Protein AF-A0AB38EQB5-F1 (afdb_monomer_lite)

Radius of gyration: 17.99 Å; chains: 1; bounding box: 44×26×45 Å

Foldseek 3Di:
DDPVVVVVVVVVCVQPVNPLVVLVVLLCDDADPDDDPSNVNSNVLVVDDPVVSVVVSVVVVVVSLVVVLVVVLVVVVVVVVVPDPDDDDRPVVSVVVSVVVVVVVVVD

Organism: NCBI:txid237306

Structure (mmCIF, N/CA/C/O backbone):
data_AF-A0AB38EQB5-F1
#
_entry.id   AF-A0AB38EQB5-F1
#
loop_
_atom_site.group_PDB
_atom_site.id
_atom_site.type_symbol
_atom_site.label_atom_id
_atom_site.label_alt_id
_atom_site.label_comp_id
_atom_site.label_asym_id
_atom_site.label_entity_id
_atom_site.label_seq_id
_atom_site.pdbx_PDB_ins_code
_atom_site.Cartn_x
_atom_site.Cartn_y
_atom_site.Cartn_z
_atom_site.occupancy
_atom_site.B_iso_or_equiv
_atom_site.auth_seq_id
_atom_site.auth_comp_id
_atom_site.auth_asym_id
_atom_site.auth_atom_id
_atom_site.pdbx_PDB_model_num
ATOM 1 N N . MET A 1 1 ? 2.615 -3.359 -27.401 1.00 62.12 1 MET A N 1
ATOM 2 C CA . MET A 1 1 ? 3.416 -2.982 -26.220 1.00 62.12 1 MET A CA 1
ATOM 3 C C . MET A 1 1 ? 4.783 -3.618 -26.352 1.00 62.12 1 MET A C 1
ATOM 5 O O . MET A 1 1 ? 4.877 -4.698 -26.934 1.00 62.12 1 MET A O 1
ATOM 9 N N . SER A 1 2 ? 5.835 -2.925 -25.925 1.00 85.25 2 SER A N 1
ATOM 10 C CA . SER A 1 2 ? 7.200 -3.466 -25.983 1.00 85.25 2 SER A CA 1
ATOM 11 C C . SER A 1 2 ? 7.423 -4.518 -24.887 1.00 85.25 2 SER A C 1
ATOM 13 O O . SER A 1 2 ? 6.656 -4.596 -23.929 1.00 85.25 2 SER A O 1
ATOM 15 N N . LEU A 1 3 ? 8.477 -5.333 -25.013 1.00 81.44 3 LEU A N 1
ATOM 16 C CA . LEU A 1 3 ? 8.852 -6.304 -23.975 1.00 81.44 3 LEU A CA 1
ATOM 17 C C . LEU A 1 3 ? 9.090 -5.615 -22.622 1.00 81.44 3 LEU A C 1
ATOM 19 O O . LEU A 1 3 ? 8.615 -6.094 -21.596 1.00 81.44 3 LEU A O 1
ATOM 23 N N . ASP A 1 4 ? 9.769 -4.467 -22.643 1.00 77.25 4 ASP A N 1
ATOM 24 C CA . ASP A 1 4 ? 10.053 -3.666 -21.452 1.00 77.25 4 ASP A CA 1
ATOM 25 C C . ASP A 1 4 ? 8.774 -3.155 -20.783 1.00 77.25 4 ASP A C 1
ATOM 27 O O . ASP A 1 4 ? 8.669 -3.155 -19.560 1.00 77.25 4 ASP A O 1
ATOM 31 N N . GLU A 1 5 ? 7.799 -2.728 -21.584 1.00 79.25 5 GLU A N 1
ATOM 32 C CA . GLU A 1 5 ? 6.511 -2.230 -21.105 1.00 79.25 5 GLU A CA 1
ATOM 33 C C . GLU A 1 5 ? 5.688 -3.357 -20.468 1.00 79.25 5 GLU A C 1
ATOM 35 O O . GLU A 1 5 ? 5.174 -3.197 -19.365 1.00 79.25 5 GLU A O 1
ATOM 40 N N . ASN A 1 6 ? 5.649 -4.534 -21.101 1.00 83.00 6 ASN A N 1
ATOM 41 C CA . ASN A 1 6 ? 4.984 -5.713 -20.544 1.00 83.00 6 ASN A CA 1
ATOM 42 C C . ASN A 1 6 ? 5.634 -6.174 -19.233 1.00 83.00 6 ASN A C 1
ATOM 44 O O . ASN A 1 6 ? 4.934 -6.534 -18.293 1.00 83.00 6 ASN A O 1
ATOM 48 N N . PHE A 1 7 ? 6.968 -6.154 -19.161 1.00 83.88 7 PHE A N 1
ATOM 49 C CA . PHE A 1 7 ? 7.701 -6.513 -17.949 1.00 83.88 7 PHE A CA 1
ATOM 50 C C . PHE A 1 7 ? 7.398 -5.550 -16.797 1.00 83.88 7 PHE A C 1
ATOM 52 O O . PHE A 1 7 ? 7.129 -5.986 -15.679 1.00 83.88 7 PHE A O 1
ATOM 59 N N . VAL A 1 8 ? 7.408 -4.242 -17.071 1.00 81.94 8 VAL A N 1
ATOM 60 C CA . VAL A 1 8 ? 7.065 -3.219 -16.077 1.00 81.94 8 VAL A CA 1
ATOM 61 C C . VAL A 1 8 ? 5.623 -3.375 -15.592 1.00 81.94 8 VAL A C 1
ATOM 63 O O . VAL A 1 8 ? 5.398 -3.333 -14.384 1.00 81.94 8 VAL A O 1
ATOM 66 N N . ASN A 1 9 ? 4.673 -3.604 -16.500 1.00 84.75 9 ASN A N 1
ATOM 67 C CA . ASN A 1 9 ? 3.267 -3.787 -16.139 1.00 84.75 9 ASN A CA 1
ATOM 68 C C . ASN A 1 9 ? 3.045 -5.057 -15.313 1.00 84.75 9 ASN A C 1
ATOM 70 O O . ASN A 1 9 ? 2.359 -4.999 -14.305 1.00 84.75 9 ASN A O 1
ATOM 74 N N . ALA A 1 10 ? 3.703 -6.168 -15.649 1.00 88.56 10 ALA A N 1
ATOM 75 C CA . ALA A 1 10 ? 3.596 -7.395 -14.859 1.00 88.56 10 ALA A CA 1
ATOM 76 C C . ALA A 1 10 ? 4.071 -7.201 -13.406 1.00 88.56 10 ALA A C 1
ATOM 78 O O . ALA A 1 10 ? 3.455 -7.707 -12.473 1.00 88.56 10 ALA A O 1
ATOM 79 N N . ILE A 1 11 ? 5.152 -6.439 -13.195 1.00 87.25 11 ILE A N 1
ATOM 80 C CA . ILE A 1 11 ? 5.618 -6.099 -11.841 1.00 87.25 11 ILE A CA 1
ATOM 81 C C . ILE A 1 11 ? 4.634 -5.163 -11.138 1.00 87.25 11 ILE A C 1
ATOM 83 O O . ILE A 1 11 ? 4.416 -5.293 -9.934 1.00 87.25 11 ILE A O 1
ATOM 87 N N . TYR A 1 12 ? 4.074 -4.198 -11.867 1.00 88.62 12 TYR A N 1
ATOM 88 C CA . TYR A 1 12 ? 3.066 -3.295 -11.331 1.00 88.62 12 TYR A CA 1
ATOM 89 C C . TYR A 1 12 ? 1.838 -4.062 -10.829 1.00 88.62 12 TYR A C 1
ATOM 91 O O . TYR A 1 12 ? 1.470 -3.896 -9.666 1.00 88.62 12 TYR A O 1
ATOM 99 N N . ASP A 1 13 ? 1.277 -4.934 -11.664 1.00 92.06 13 ASP A N 1
ATOM 100 C CA . ASP A 1 13 ? 0.084 -5.722 -11.354 1.00 92.06 13 ASP A CA 1
ATOM 101 C C . ASP A 1 13 ? 0.324 -6.609 -10.121 1.00 92.06 13 ASP A C 1
ATOM 103 O O . ASP A 1 13 ? -0.413 -6.532 -9.137 1.00 92.06 13 ASP A O 1
ATOM 107 N N . GLU A 1 14 ? 1.434 -7.353 -10.100 1.00 92.62 14 GLU A N 1
ATOM 108 C CA . GLU A 1 14 ? 1.819 -8.194 -8.959 1.00 92.62 14 GLU A CA 1
ATOM 109 C C . GLU A 1 14 ? 1.952 -7.376 -7.661 1.00 92.62 14 GLU A C 1
ATOM 111 O O . GLU A 1 14 ? 1.499 -7.788 -6.591 1.00 92.62 14 GLU A O 1
ATOM 116 N N . LEU A 1 15 ? 2.592 -6.203 -7.707 1.00 92.00 15 LEU A N 1
ATOM 117 C CA . LEU A 1 15 ? 2.827 -5.404 -6.504 1.00 92.00 15 LEU A CA 1
ATOM 118 C C . LEU A 1 15 ? 1.561 -4.700 -6.009 1.00 92.00 15 LEU A C 1
ATOM 120 O O . LEU A 1 15 ? 1.283 -4.725 -4.807 1.00 92.00 15 LEU A O 1
ATOM 124 N N . PHE A 1 16 ? 0.825 -4.039 -6.897 1.00 92.25 16 PHE A N 1
ATOM 125 C CA . PHE A 1 16 ? -0.214 -3.084 -6.513 1.00 92.25 16 PHE A CA 1
ATOM 126 C C . PHE A 1 16 ? -1.632 -3.617 -6.689 1.00 92.25 16 PHE A C 1
ATOM 128 O O . PHE A 1 16 ? -2.480 -3.307 -5.850 1.00 92.25 16 PHE A O 1
ATOM 135 N N . GLU A 1 17 ? -1.882 -4.435 -7.707 1.00 92.12 17 GLU A N 1
ATOM 136 C CA . GLU A 1 17 ? -3.209 -5.007 -7.948 1.00 92.12 17 GLU A CA 1
ATOM 137 C C . GLU A 1 17 ? -3.409 -6.318 -7.183 1.00 92.12 17 GLU A C 1
ATOM 139 O O . GLU A 1 17 ? -4.498 -6.575 -6.670 1.00 92.12 17 GLU A O 1
ATOM 144 N N . GLU A 1 18 ? -2.350 -7.107 -7.001 1.00 94.25 18 GLU A N 1
ATOM 145 C CA . GLU A 1 18 ? -2.425 -8.365 -6.257 1.00 94.25 18 GLU A CA 1
ATOM 146 C C . GLU A 1 18 ? -1.955 -8.203 -4.805 1.00 94.25 18 GLU A C 1
ATOM 148 O O . GLU A 1 18 ? -2.750 -8.269 -3.859 1.00 94.25 18 GLU A O 1
ATOM 153 N N . ASN A 1 19 ? -0.657 -7.963 -4.592 1.00 94.88 19 ASN A N 1
ATOM 154 C CA . ASN A 1 19 ? -0.073 -8.018 -3.253 1.00 94.88 19 ASN A CA 1
ATOM 155 C C . ASN A 1 19 ? -0.599 -6.932 -2.318 1.00 94.88 19 ASN A C 1
ATOM 157 O O . ASN A 1 19 ? -0.991 -7.239 -1.189 1.00 94.88 19 ASN A O 1
ATOM 161 N N . PHE A 1 20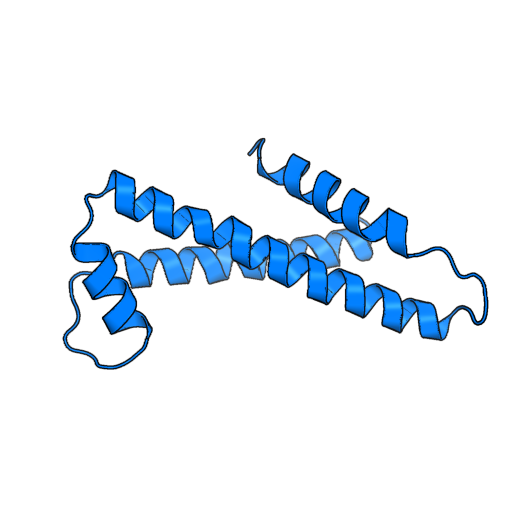 ? -0.624 -5.674 -2.762 1.00 96.12 20 PHE A N 1
ATOM 162 C CA . PHE A 1 20 ? -1.112 -4.577 -1.931 1.00 96.12 20 PHE A CA 1
ATOM 163 C C . PHE A 1 20 ? -2.575 -4.780 -1.525 1.00 96.12 20 PHE A C 1
ATOM 165 O O . PHE A 1 20 ? -2.904 -4.604 -0.351 1.00 96.12 20 PHE A O 1
ATOM 172 N N . ASN A 1 21 ? -3.439 -5.186 -2.458 1.00 95.75 21 ASN A N 1
ATOM 173 C CA . ASN A 1 21 ? -4.851 -5.431 -2.167 1.00 95.75 21 ASN A CA 1
ATOM 174 C C . ASN A 1 21 ? -5.019 -6.568 -1.151 1.00 95.75 21 ASN A C 1
ATOM 176 O O . ASN A 1 21 ? -5.712 -6.387 -0.149 1.00 95.75 21 ASN A O 1
ATOM 180 N N . ARG A 1 22 ? -4.273 -7.669 -1.304 1.00 95.62 22 ARG A N 1
ATOM 181 C CA . ARG A 1 22 ? -4.239 -8.748 -0.307 1.00 95.62 22 ARG A CA 1
ATOM 182 C C . ARG A 1 22 ? -3.788 -8.255 1.072 1.00 95.62 22 ARG A C 1
ATOM 184 O O . ARG A 1 22 ? -4.402 -8.590 2.083 1.00 95.62 22 ARG A O 1
ATOM 191 N N . TYR A 1 23 ? -2.724 -7.454 1.148 1.00 94.69 23 TYR A N 1
ATOM 192 C CA . TYR A 1 23 ? -2.253 -6.908 2.427 1.00 94.69 23 TYR A CA 1
ATOM 193 C C . TYR A 1 23 ? -3.276 -5.961 3.048 1.00 94.69 23 TYR A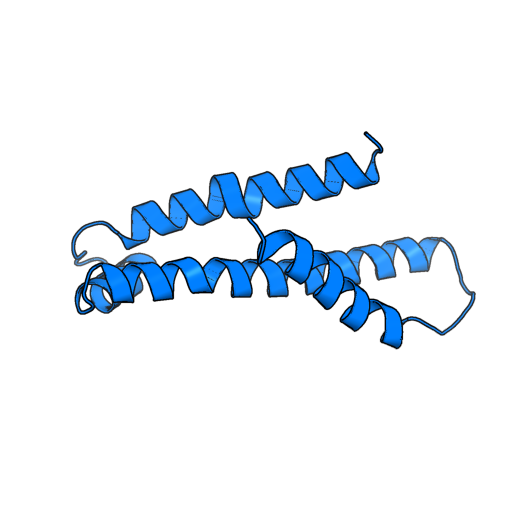 C 1
ATOM 195 O O . TYR A 1 23 ? -3.536 -6.043 4.247 1.00 94.69 23 TYR A O 1
ATOM 203 N N . LYS A 1 24 ? -3.894 -5.099 2.240 1.00 95.81 24 LYS A N 1
ATOM 204 C CA . LYS A 1 24 ? -4.959 -4.196 2.671 1.00 95.81 24 LYS A CA 1
ATOM 205 C C . LYS A 1 24 ? -6.129 -4.972 3.268 1.00 95.81 24 LYS A C 1
ATOM 207 O O . LYS A 1 24 ? -6.615 -4.583 4.327 1.00 95.81 24 LYS A O 1
ATOM 212 N N . GLU A 1 25 ? -6.567 -6.058 2.640 1.00 95.88 25 GLU A N 1
ATOM 213 C CA . GLU A 1 25 ? -7.635 -6.911 3.173 1.00 95.88 25 GLU A CA 1
ATOM 214 C C . GLU A 1 25 ? -7.245 -7.524 4.521 1.00 95.88 25 GLU A C 1
ATOM 216 O O . GLU A 1 25 ? -7.972 -7.371 5.501 1.00 95.88 25 GLU A O 1
ATOM 221 N N . ILE A 1 26 ? -6.060 -8.138 4.610 1.00 94.88 26 ILE A N 1
ATOM 222 C CA . ILE A 1 26 ? -5.558 -8.767 5.843 1.00 94.88 26 ILE A CA 1
ATOM 223 C C . ILE A 1 26 ? -5.428 -7.750 6.986 1.00 94.88 26 ILE A C 1
ATOM 225 O O . ILE A 1 26 ? -5.710 -8.081 8.138 1.00 94.88 26 ILE A O 1
ATOM 229 N N . LEU A 1 27 ? -4.988 -6.526 6.697 1.00 95.62 27 LEU A N 1
ATOM 230 C CA . LEU A 1 27 ? -4.769 -5.482 7.701 1.00 95.62 27 LEU A CA 1
ATOM 231 C C . LEU A 1 27 ? -6.057 -4.780 8.149 1.00 95.62 27 LEU A C 1
ATOM 233 O O . LEU A 1 27 ? -6.071 -4.205 9.233 1.00 95.62 27 LEU A O 1
ATOM 237 N N . ASN A 1 28 ? -7.129 -4.840 7.352 1.00 95.62 28 ASN A N 1
ATOM 238 C CA . ASN A 1 28 ? -8.446 -4.305 7.720 1.00 95.62 28 ASN A CA 1
ATOM 239 C C . ASN A 1 28 ? -9.349 -5.324 8.430 1.00 95.62 28 ASN A C 1
ATOM 241 O O . ASN A 1 28 ? -10.455 -4.978 8.844 1.00 95.62 28 ASN A O 1
ATOM 245 N N . GLN A 1 29 ? -8.903 -6.571 8.579 1.00 94.75 29 GLN A N 1
ATOM 246 C CA . GLN A 1 29 ? -9.634 -7.563 9.359 1.00 94.75 29 GLN A CA 1
ATOM 247 C C . GLN A 1 29 ? -9.746 -7.151 10.845 1.00 94.75 29 GLN A C 1
ATOM 249 O O . GLN A 1 29 ? -8.977 -6.314 11.326 1.00 94.75 29 GLN A O 1
ATOM 254 N N . PRO A 1 30 ? -10.689 -7.742 11.599 1.00 92.81 30 PRO A N 1
ATOM 255 C CA . PRO A 1 30 ? -10.807 -7.520 13.038 1.00 92.81 30 PRO A CA 1
ATOM 256 C C . PRO A 1 30 ? -9.564 -7.969 13.815 1.00 92.81 30 PRO A C 1
ATOM 258 O O . PRO A 1 30 ? -8.834 -8.856 13.367 1.00 92.81 30 PRO A O 1
ATOM 261 N N . ILE A 1 31 ? -9.377 -7.386 15.004 1.00 91.25 31 ILE A N 1
ATOM 262 C CA . ILE A 1 31 ? -8.287 -7.693 15.947 1.00 91.25 31 ILE A CA 1
ATOM 263 C C . ILE A 1 31 ? -8.039 -9.204 16.045 1.00 91.25 31 ILE A C 1
ATOM 265 O O . ILE A 1 31 ? -8.968 -10.002 16.159 1.00 91.25 31 ILE A O 1
ATOM 269 N N . ASP A 1 32 ? -6.762 -9.568 16.021 1.00 88.88 32 ASP A N 1
ATOM 270 C CA . ASP A 1 32 ? -6.274 -10.942 16.012 1.00 88.88 32 ASP A CA 1
ATOM 271 C C . ASP A 1 32 ? -5.430 -11.216 17.260 1.00 88.88 32 ASP A C 1
ATOM 273 O O . ASP A 1 32 ? -4.561 -10.425 17.623 1.00 88.88 32 ASP A O 1
ATOM 277 N N . HIS A 1 33 ? -5.640 -12.349 17.925 1.00 91.56 33 HIS A N 1
ATOM 278 C CA . HIS A 1 33 ? -4.820 -12.756 19.073 1.00 91.56 33 HIS A CA 1
ATOM 279 C C . HIS A 1 33 ? -3.549 -13.528 18.669 1.00 91.56 33 HIS A C 1
ATOM 281 O O . HIS A 1 33 ? -2.804 -14.001 19.535 1.00 91.56 33 HIS A O 1
ATOM 287 N N . GLY A 1 34 ? -3.292 -13.649 17.365 1.00 90.50 34 GLY A N 1
ATOM 288 C CA . GLY A 1 34 ? -2.059 -14.158 16.786 1.00 90.50 34 GLY A CA 1
ATOM 289 C C . GLY A 1 34 ? -0.817 -13.372 17.214 1.00 90.50 34 GLY A C 1
ATOM 290 O O . GLY A 1 34 ? -0.873 -12.259 17.740 1.00 90.50 34 GLY A O 1
ATOM 291 N N . LYS A 1 35 ? 0.353 -13.983 17.009 1.00 91.69 35 LYS A N 1
ATOM 292 C CA . LYS A 1 35 ? 1.656 -13.407 17.400 1.00 91.69 35 LYS A CA 1
ATOM 293 C C . LYS A 1 35 ? 2.533 -13.016 16.214 1.00 91.69 35 LYS A C 1
ATOM 295 O O . LYS A 1 35 ? 3.631 -12.490 16.440 1.00 91.69 35 LYS A O 1
ATOM 300 N N . ASP A 1 36 ? 2.076 -13.292 14.996 1.00 93.94 36 ASP A N 1
ATOM 301 C CA . ASP A 1 36 ? 2.767 -12.963 13.757 1.00 93.94 36 ASP A CA 1
ATOM 302 C C . ASP A 1 36 ? 2.723 -11.456 13.459 1.00 93.94 36 ASP A C 1
ATOM 304 O O . ASP A 1 36 ? 2.054 -10.665 14.133 1.00 93.94 36 ASP A O 1
ATOM 308 N N . SER A 1 37 ? 3.497 -11.046 12.457 1.00 94.00 37 SER A N 1
ATOM 309 C CA . SER A 1 37 ? 3.638 -9.639 12.088 1.00 94.00 37 SER A CA 1
ATOM 310 C C . SER A 1 37 ? 2.327 -9.015 11.604 1.00 94.00 37 SER A C 1
ATOM 312 O O . SER A 1 37 ? 2.096 -7.840 11.888 1.00 94.00 37 SER A O 1
ATOM 314 N N . PHE A 1 38 ? 1.456 -9.774 10.926 1.00 92.62 38 PHE A N 1
ATOM 315 C CA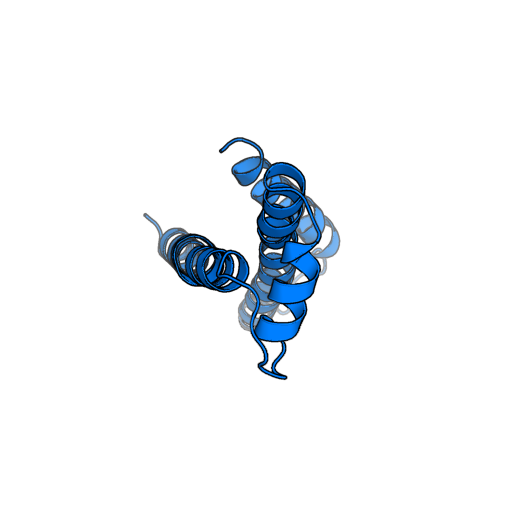 . PHE A 1 38 ? 0.167 -9.259 10.464 1.00 92.62 38 PHE A CA 1
ATOM 316 C C . PH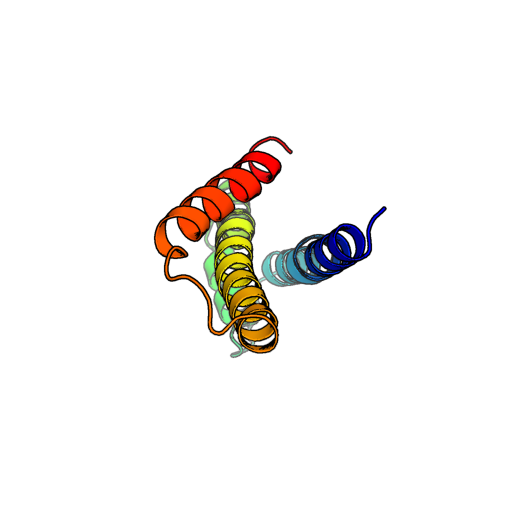E A 1 38 ? -0.789 -9.050 11.632 1.00 92.62 38 PHE A C 1
ATOM 318 O O . PHE A 1 38 ? -1.388 -7.980 11.712 1.00 92.62 38 PHE A O 1
ATOM 325 N N . ALA A 1 39 ? -0.871 -9.992 12.575 1.00 94.38 39 ALA A N 1
ATOM 326 C CA . ALA A 1 39 ? -1.683 -9.830 13.782 1.00 94.38 39 ALA A CA 1
ATOM 327 C C . ALA A 1 39 ? -1.276 -8.577 14.580 1.00 94.38 39 ALA A C 1
ATOM 329 O O . ALA A 1 39 ? -2.120 -7.763 14.958 1.00 94.38 39 ALA A O 1
ATOM 330 N N . ARG A 1 40 ? 0.033 -8.351 14.769 1.00 95.31 40 ARG A N 1
ATOM 331 C CA . ARG A 1 40 ? 0.537 -7.149 15.461 1.00 95.31 40 ARG A CA 1
ATOM 332 C C . ARG A 1 40 ? 0.195 -5.860 14.719 1.00 95.31 40 ARG A C 1
ATOM 334 O O . ARG A 1 40 ? -0.262 -4.909 15.349 1.00 95.31 40 ARG A O 1
ATOM 341 N N . ALA A 1 41 ? 0.414 -5.826 13.404 1.00 95.12 41 ALA A N 1
ATOM 342 C CA . ALA A 1 41 ? 0.128 -4.648 12.591 1.00 95.12 41 ALA A CA 1
ATOM 343 C C . ALA A 1 41 ? -1.373 -4.335 12.579 1.00 95.12 41 ALA A C 1
ATOM 345 O O . ALA A 1 41 ? -1.763 -3.197 12.819 1.00 95.12 41 ALA A O 1
ATOM 346 N N . ARG A 1 42 ? -2.217 -5.353 12.389 1.00 95.19 42 ARG A N 1
ATOM 347 C CA . ARG A 1 42 ? -3.677 -5.240 12.427 1.00 95.19 42 ARG A CA 1
ATOM 348 C C . ARG A 1 42 ? -4.170 -4.678 13.757 1.00 95.19 42 ARG A C 1
ATOM 350 O O . ARG A 1 42 ? -4.956 -3.738 13.765 1.00 95.19 42 ARG A O 1
ATOM 357 N N . ASN A 1 43 ? -3.675 -5.204 14.875 1.00 95.56 43 ASN A N 1
ATOM 358 C CA . ASN A 1 43 ? -4.082 -4.743 16.203 1.00 95.56 43 ASN A CA 1
ATOM 359 C C . ASN A 1 43 ? -3.670 -3.294 16.466 1.00 95.56 43 ASN A C 1
ATOM 361 O O . ASN A 1 43 ? -4.436 -2.551 17.069 1.00 95.56 43 ASN A O 1
ATOM 365 N N . ALA A 1 44 ? -2.487 -2.882 16.001 1.00 95.56 44 ALA A N 1
ATOM 366 C CA . ALA A 1 44 ? -2.059 -1.490 16.089 1.00 95.56 44 ALA A CA 1
ATOM 367 C C . ALA A 1 44 ? -2.936 -0.573 15.219 1.00 95.56 44 ALA A C 1
ATOM 369 O O . ALA A 1 44 ? -3.377 0.475 15.680 1.00 95.56 44 ALA A O 1
ATOM 370 N N . LEU A 1 45 ? -3.237 -0.990 13.986 1.00 96.56 45 LEU A N 1
ATOM 371 C CA . LEU A 1 45 ? -4.099 -0.247 13.063 1.00 96.56 45 LEU A CA 1
ATOM 372 C C . LEU A 1 45 ? -5.556 -0.166 13.536 1.00 96.56 45 LEU A C 1
ATOM 374 O O . LEU A 1 45 ? -6.247 0.784 13.189 1.00 96.56 45 LEU A O 1
ATOM 378 N N . ALA A 1 46 ? -6.032 -1.129 14.327 1.00 95.00 46 ALA A N 1
ATOM 379 C CA . ALA A 1 46 ? -7.379 -1.118 14.899 1.00 95.00 46 ALA A CA 1
ATOM 380 C C . ALA A 1 46 ? -7.589 -0.032 15.972 1.00 95.00 46 ALA A C 1
ATOM 382 O O . ALA A 1 46 ? -8.729 0.222 16.350 1.00 95.00 46 ALA A O 1
ATOM 383 N N . LEU A 1 47 ? -6.511 0.591 16.467 1.00 96.06 47 LEU A N 1
ATOM 384 C CA . LEU A 1 47 ? -6.578 1.725 17.397 1.00 96.06 47 LEU A CA 1
ATOM 385 C C . LEU A 1 47 ? -6.834 3.063 16.690 1.00 96.06 47 LEU A C 1
ATOM 387 O O . LEU A 1 47 ? -7.160 4.041 17.358 1.00 96.06 47 LEU A O 1
ATOM 391 N N . LEU A 1 48 ? -6.645 3.105 15.371 1.00 96.88 48 LEU A N 1
ATOM 392 C CA . LEU A 1 48 ? -6.871 4.280 14.539 1.00 96.88 48 LEU A CA 1
ATOM 393 C C . LEU A 1 48 ? -8.324 4.325 14.069 1.00 96.88 48 LEU A C 1
ATOM 395 O O . LEU A 1 48 ? -8.983 3.283 13.960 1.00 96.88 48 LEU A O 1
ATOM 399 N N . ASP A 1 49 ? -8.806 5.517 13.724 1.00 96.38 49 ASP A N 1
ATOM 400 C CA . ASP A 1 49 ? -10.067 5.611 12.995 1.00 96.38 49 ASP A CA 1
ATOM 401 C C . ASP A 1 49 ? -9.932 5.081 11.553 1.00 96.38 49 ASP A C 1
ATOM 403 O O . ASP A 1 49 ? -8.841 4.798 11.049 1.00 96.38 49 ASP A O 1
ATOM 407 N N . GLU A 1 50 ? -11.064 4.896 10.871 1.00 94.31 50 GLU A N 1
ATOM 408 C CA . GLU A 1 50 ? -11.083 4.321 9.523 1.00 94.31 50 GLU A CA 1
ATOM 409 C C . GLU A 1 50 ? -10.296 5.160 8.500 1.00 94.31 50 GLU A C 1
ATOM 411 O O . GLU A 1 50 ? -9.630 4.601 7.623 1.00 94.31 50 GLU A O 1
ATOM 416 N N . THR A 1 51 ? -10.329 6.489 8.632 1.00 96.94 51 THR A N 1
ATOM 417 C CA . THR A 1 51 ? -9.640 7.411 7.723 1.00 96.94 51 THR A CA 1
ATOM 418 C C . THR A 1 51 ? -8.136 7.353 7.956 1.00 96.94 51 THR A C 1
ATOM 420 O O . THR A 1 51 ? -7.379 7.137 7.008 1.00 96.94 51 THR A O 1
ATOM 423 N N . GLU A 1 52 ? -7.699 7.477 9.208 1.00 97.56 52 GLU A N 1
ATOM 424 C CA . GLU A 1 52 ? -6.294 7.380 9.610 1.00 97.56 52 GLU A CA 1
ATOM 425 C C . GLU A 1 52 ? -5.698 6.025 9.216 1.00 97.56 52 GLU A C 1
ATOM 427 O O . GLU A 1 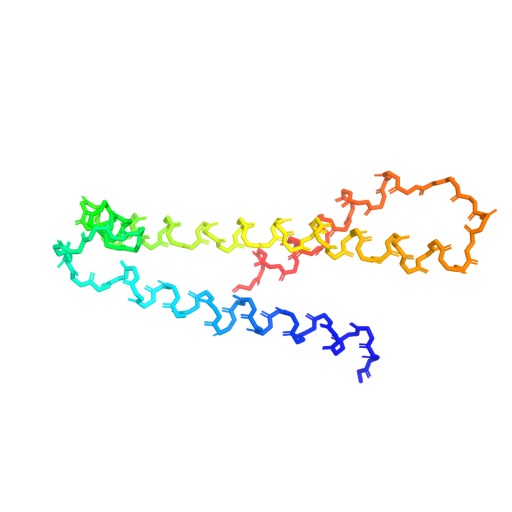52 ? -4.636 5.952 8.589 1.00 97.56 52 GLU A O 1
ATOM 432 N N . ARG A 1 53 ? -6.417 4.933 9.500 1.00 96.75 53 ARG A N 1
ATOM 433 C CA . ARG A 1 53 ? -6.013 3.583 9.102 1.00 96.75 53 ARG A CA 1
ATOM 434 C C . ARG A 1 53 ? -5.851 3.476 7.590 1.00 96.75 53 ARG A C 1
ATOM 436 O O . ARG A 1 53 ? -4.845 2.942 7.120 1.00 96.75 53 ARG A O 1
ATOM 443 N N . SER A 1 54 ? -6.809 3.993 6.818 1.00 95.75 54 SER A N 1
ATOM 444 C CA . SER A 1 54 ? -6.719 3.984 5.357 1.00 95.75 54 SER A CA 1
ATOM 445 C C . SER A 1 54 ? -5.532 4.805 4.851 1.00 95.75 54 SER A C 1
ATOM 447 O O . SER A 1 54 ? -4.887 4.391 3.888 1.00 95.75 54 SER A O 1
ATOM 449 N N . GLN A 1 55 ? -5.223 5.946 5.470 1.00 96.25 55 GLN A N 1
ATOM 450 C CA . GLN A 1 55 ? -4.068 6.770 5.104 1.00 96.25 55 GLN A CA 1
ATOM 451 C C . GLN A 1 55 ? -2.749 6.028 5.349 1.00 96.25 55 GLN A C 1
ATOM 453 O O . GLN A 1 55 ? -1.900 5.988 4.457 1.00 96.25 55 GLN A O 1
ATOM 458 N N . VAL A 1 56 ? -2.600 5.376 6.507 1.00 96.62 56 VAL A N 1
ATOM 459 C CA . VAL A 1 56 ? -1.405 4.581 6.835 1.00 96.62 56 VAL A CA 1
ATOM 460 C C . VAL A 1 56 ? -1.248 3.394 5.885 1.00 96.62 56 VAL A C 1
ATOM 462 O O . VAL A 1 56 ? -0.159 3.173 5.359 1.00 96.62 56 VAL A O 1
ATOM 465 N N . ILE A 1 57 ? -2.323 2.650 5.606 1.00 95.75 57 ILE A N 1
ATOM 466 C CA . ILE A 1 57 ? -2.260 1.525 4.662 1.00 95.75 57 ILE A CA 1
ATOM 467 C C . ILE A 1 57 ? -1.899 2.024 3.258 1.00 95.75 57 ILE A C 1
ATOM 469 O O . ILE A 1 57 ? -1.027 1.449 2.613 1.00 95.75 57 ILE A O 1
ATOM 473 N N . ASN A 1 58 ? -2.499 3.120 2.786 1.00 94.62 58 ASN A N 1
ATOM 474 C CA . ASN A 1 58 ? -2.174 3.683 1.472 1.00 94.62 58 ASN A CA 1
ATOM 475 C C . ASN A 1 58 ? -0.728 4.193 1.386 1.00 94.62 58 ASN A C 1
ATOM 477 O O . ASN A 1 58 ? -0.127 4.114 0.314 1.00 94.62 58 ASN A O 1
ATOM 481 N N . PHE A 1 59 ? -0.129 4.638 2.495 1.00 94.38 59 PHE A N 1
ATOM 482 C CA . PHE A 1 59 ? 1.288 5.001 2.538 1.00 94.38 59 PHE A CA 1
ATOM 483 C C . PHE A 1 59 ? 2.212 3.818 2.199 1.00 94.38 59 PHE A C 1
ATOM 485 O O . PHE A 1 59 ? 3.280 4.021 1.618 1.00 94.38 59 PHE A O 1
ATOM 492 N N . PHE A 1 60 ? 1.795 2.569 2.441 1.00 93.12 60 PHE A N 1
ATOM 493 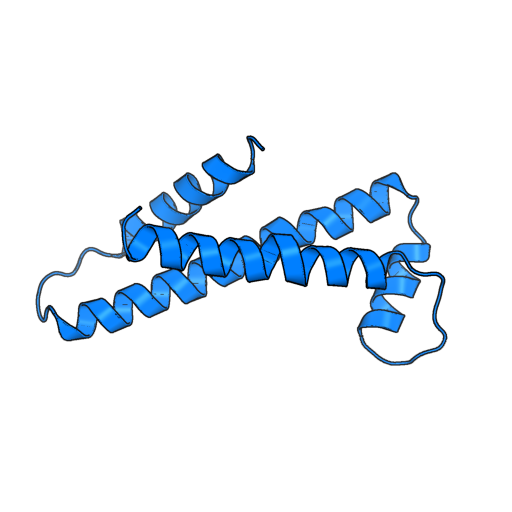C CA . PHE A 1 60 ? 2.578 1.398 2.029 1.00 93.12 60 PHE A CA 1
ATOM 494 C C . PHE A 1 60 ? 2.768 1.305 0.515 1.00 93.12 60 PHE A C 1
ATOM 496 O O . PHE A 1 60 ? 3.809 0.807 0.090 1.00 93.12 60 PHE A O 1
ATOM 503 N N . LYS A 1 61 ? 1.859 1.859 -0.304 1.00 90.94 61 LYS A N 1
ATOM 504 C CA . LYS A 1 61 ? 2.078 1.956 -1.757 1.00 90.94 61 LYS A CA 1
ATOM 505 C C . LYS A 1 61 ? 3.359 2.727 -2.077 1.00 90.94 61 LYS A C 1
ATOM 507 O O . LYS A 1 61 ? 4.122 2.306 -2.939 1.00 90.94 61 LYS A O 1
ATOM 512 N N . VAL A 1 62 ? 3.635 3.809 -1.344 1.00 89.69 62 VAL A N 1
ATOM 513 C CA . VAL A 1 62 ? 4.849 4.622 -1.521 1.00 89.69 62 VAL A CA 1
ATOM 514 C C . VAL A 1 62 ? 6.099 3.815 -1.167 1.00 89.69 62 VAL A C 1
ATOM 516 O O . VAL A 1 62 ? 7.075 3.835 -1.911 1.00 89.69 62 VAL A O 1
ATOM 519 N N . ILE A 1 63 ? 6.061 3.057 -0.067 1.00 91.00 63 ILE A N 1
ATOM 520 C CA . ILE A 1 63 ? 7.188 2.219 0.379 1.00 91.00 63 ILE A CA 1
ATOM 521 C C . ILE A 1 63 ? 7.454 1.070 -0.605 1.00 91.00 63 ILE A C 1
ATOM 523 O O . ILE A 1 63 ? 8.608 0.804 -0.955 1.00 91.00 63 ILE A O 1
ATOM 527 N N . MET A 1 64 ? 6.397 0.390 -1.061 1.00 90.31 64 MET A N 1
ATOM 528 C CA . MET A 1 64 ? 6.490 -0.681 -2.059 1.00 90.31 64 MET A CA 1
ATOM 529 C C . MET A 1 64 ? 7.068 -0.146 -3.366 1.00 90.31 64 MET A C 1
ATOM 531 O O . MET A 1 64 ? 7.984 -0.746 -3.927 1.00 90.31 64 MET A O 1
ATOM 535 N N . PHE A 1 65 ? 6.587 1.020 -3.801 1.00 85.81 65 PHE A N 1
ATOM 536 C CA . PHE A 1 65 ? 7.090 1.704 -4.981 1.00 85.81 65 PHE A CA 1
ATOM 537 C C . PHE A 1 65 ? 8.585 2.042 -4.860 1.00 85.81 65 PHE A C 1
ATOM 539 O O . PHE A 1 65 ? 9.369 1.729 -5.758 1.00 85.81 65 PHE A O 1
ATOM 546 N N . ASP A 1 66 ? 9.002 2.629 -3.737 1.00 84.19 66 ASP A N 1
ATOM 547 C CA . ASP A 1 66 ? 10.400 3.005 -3.523 1.00 84.19 66 ASP A CA 1
ATOM 548 C C . ASP A 1 66 ? 11.332 1.786 -3.533 1.00 84.19 66 ASP A C 1
ATOM 550 O O . ASP A 1 66 ? 12.366 1.776 -4.207 1.00 84.19 66 ASP A O 1
ATOM 554 N N . SER A 1 67 ? 10.908 0.712 -2.864 1.00 85.06 67 SER A N 1
ATOM 555 C CA . SER A 1 67 ? 11.635 -0.558 -2.826 1.00 85.06 67 SER A CA 1
ATOM 556 C C . SER A 1 67 ? 11.760 -1.175 -4.224 1.00 85.06 67 SER A C 1
ATOM 558 O O . SER A 1 67 ? 12.854 -1.569 -4.636 1.00 85.06 67 SER A O 1
ATOM 560 N N . ALA A 1 68 ? 10.666 -1.202 -4.994 1.00 85.56 68 ALA A N 1
ATOM 561 C CA . ALA A 1 68 ? 10.670 -1.700 -6.366 1.00 85.56 68 ALA A CA 1
ATOM 562 C C . ALA A 1 68 ? 11.585 -0.861 -7.269 1.00 85.56 68 ALA A C 1
ATOM 564 O O . ALA A 1 68 ? 12.371 -1.417 -8.036 1.00 85.56 68 ALA A O 1
ATOM 565 N N . SER A 1 69 ? 11.572 0.470 -7.134 1.00 81.75 69 SER A N 1
ATOM 566 C CA . SER A 1 69 ? 12.450 1.359 -7.902 1.00 81.75 69 SER A CA 1
ATOM 567 C C . SER A 1 69 ? 13.935 1.063 -7.664 1.00 81.75 69 SER A C 1
ATOM 569 O O . SER A 1 69 ? 14.727 1.132 -8.608 1.00 81.75 69 SER A O 1
ATOM 571 N N . VAL A 1 70 ? 14.334 0.737 -6.431 1.00 79.50 70 VAL A N 1
ATOM 572 C CA . VAL A 1 70 ? 15.722 0.367 -6.105 1.00 79.50 70 VAL A CA 1
ATOM 573 C C . VAL A 1 70 ? 16.100 -0.964 -6.754 1.00 79.50 70 VAL A C 1
ATOM 575 O O . VAL A 1 70 ? 17.156 -1.063 -7.389 1.00 79.50 70 VAL A O 1
ATOM 578 N N . VAL A 1 71 ? 15.238 -1.977 -6.638 1.00 77.00 71 VAL A N 1
ATOM 579 C CA . VAL A 1 71 ? 15.493 -3.313 -7.197 1.00 77.00 71 VAL A CA 1
ATOM 580 C C . VAL A 1 71 ? 15.555 -3.254 -8.722 1.00 77.00 71 VAL A C 1
ATOM 582 O O . VAL A 1 71 ? 16.537 -3.703 -9.310 1.00 77.00 71 VAL A O 1
ATOM 585 N N . LEU A 1 72 ? 14.580 -2.620 -9.377 1.00 75.06 72 LEU A N 1
ATOM 586 C CA . LEU A 1 72 ? 14.542 -2.496 -10.838 1.00 75.06 72 LEU A CA 1
ATOM 587 C C . LEU A 1 72 ? 15.683 -1.631 -11.379 1.00 75.06 72 LEU A C 1
ATOM 589 O O . LEU A 1 72 ? 16.287 -1.967 -12.401 1.00 75.06 72 LEU A O 1
ATOM 593 N N . GLY A 1 73 ? 16.040 -0.558 -10.669 1.00 70.56 73 GLY A N 1
ATOM 594 C CA . GLY A 1 73 ? 17.222 0.238 -10.990 1.00 70.56 73 GLY A CA 1
ATOM 595 C C . GLY A 1 73 ? 18.523 -0.566 -10.886 1.00 70.56 73 GLY A C 1
ATOM 596 O O . GLY A 1 73 ? 19.446 -0.344 -11.670 1.00 70.56 73 GLY A O 1
ATOM 597 N N . SER A 1 74 ? 18.592 -1.530 -9.966 1.00 72.38 74 SER A N 1
ATOM 598 C CA . SER A 1 74 ? 19.746 -2.424 -9.806 1.00 72.38 74 SER A CA 1
ATOM 599 C C . SER A 1 74 ? 19.788 -3.512 -10.882 1.00 72.38 74 SER A C 1
ATOM 601 O O . SER A 1 74 ? 20.842 -3.735 -11.474 1.00 72.38 74 SER A O 1
ATOM 603 N N . VAL A 1 75 ? 18.651 -4.134 -11.214 1.00 64.19 75 VAL A N 1
ATOM 604 C CA . VAL A 1 75 ? 18.558 -5.150 -12.280 1.00 64.19 75 VAL A CA 1
ATOM 605 C C . VAL A 1 75 ? 18.961 -4.567 -13.636 1.00 64.19 75 VAL A C 1
ATOM 607 O O . VAL A 1 75 ? 19.748 -5.183 -14.354 1.00 64.19 75 VAL A O 1
ATOM 610 N N . ARG A 1 76 ? 18.528 -3.340 -13.967 1.00 57.38 76 ARG A N 1
ATOM 611 C CA . ARG A 1 76 ? 18.979 -2.661 -15.195 1.00 57.38 76 ARG A CA 1
ATOM 612 C C . ARG A 1 76 ? 20.485 -2.399 -15.215 1.00 57.38 76 ARG A C 1
ATOM 614 O O . ARG A 1 76 ? 21.096 -2.522 -16.270 1.00 57.38 76 ARG A O 1
ATOM 621 N N . LYS A 1 77 ? 21.101 -2.069 -14.073 1.00 53.84 77 LYS A N 1
ATOM 622 C CA . LYS A 1 77 ? 22.563 -1.903 -13.983 1.00 53.84 77 LYS A CA 1
ATOM 623 C C . LYS A 1 77 ? 23.308 -3.218 -14.218 1.00 53.84 77 LYS A C 1
ATOM 625 O O . LYS A 1 77 ? 24.343 -3.201 -14.873 1.00 53.84 77 LYS A O 1
ATOM 630 N N . VAL A 1 78 ? 22.787 -4.344 -13.726 1.00 52.38 78 VAL A N 1
ATOM 631 C CA . VAL A 1 78 ? 23.387 -5.672 -13.951 1.00 52.38 78 VAL A CA 1
ATOM 632 C C . VAL A 1 78 ? 23.229 -6.123 -15.406 1.00 52.38 78 VAL A C 1
ATOM 634 O O . VAL A 1 78 ? 24.189 -6.620 -15.983 1.00 52.38 78 VAL A O 1
ATOM 637 N N . ALA A 1 79 ? 22.077 -5.880 -16.038 1.00 50.09 79 ALA A N 1
ATOM 638 C CA . ALA A 1 79 ? 21.912 -6.128 -17.473 1.00 50.09 79 ALA A CA 1
ATOM 639 C C . ALA A 1 79 ? 22.851 -5.241 -18.319 1.00 50.09 79 ALA A C 1
ATOM 641 O O . ALA A 1 79 ? 23.488 -5.725 -19.249 1.00 50.09 79 ALA A O 1
ATOM 642 N N . ALA A 1 80 ? 23.027 -3.969 -17.940 1.00 46.81 80 ALA A N 1
ATOM 643 C CA . ALA A 1 80 ? 23.958 -3.050 -18.603 1.00 46.81 80 ALA A CA 1
ATOM 644 C C . ALA A 1 80 ? 25.445 -3.411 -18.398 1.00 46.81 80 ALA A C 1
ATOM 646 O O . ALA A 1 80 ? 26.277 -3.068 -19.236 1.00 46.81 80 ALA A O 1
ATOM 647 N N . LEU A 1 81 ? 25.789 -4.132 -17.324 1.00 44.03 81 LEU A N 1
ATOM 648 C CA . LEU A 1 81 ? 27.129 -4.700 -17.118 1.00 44.03 81 LEU A CA 1
ATOM 649 C C . LEU A 1 81 ? 27.442 -5.847 -18.095 1.00 44.03 81 LEU A C 1
ATOM 651 O O . LEU A 1 81 ? 28.615 -6.151 -18.297 1.00 44.03 81 LEU A O 1
ATOM 655 N N . GLY A 1 82 ? 26.423 -6.443 -18.724 1.00 46.59 82 GLY A N 1
ATOM 656 C CA . GLY A 1 82 ? 26.597 -7.382 -19.832 1.00 46.59 82 GLY A CA 1
ATOM 657 C C . GLY A 1 82 ? 26.977 -6.706 -21.154 1.00 46.59 82 GLY A C 1
ATOM 658 O O . GLY A 1 82 ? 27.690 -7.315 -21.946 1.00 46.59 82 GLY A O 1
ATOM 659 N N . ASP A 1 83 ? 26.575 -5.445 -21.358 1.00 44.38 83 ASP A N 1
ATOM 660 C CA . ASP A 1 83 ? 26.672 -4.773 -22.665 1.00 44.38 83 ASP A CA 1
ATOM 661 C C . ASP A 1 83 ? 27.671 -3.610 -22.742 1.00 44.38 83 ASP A C 1
ATOM 663 O O . ASP A 1 83 ? 27.975 -3.147 -23.843 1.00 44.38 83 ASP A O 1
ATOM 667 N N . ALA A 1 84 ? 28.237 -3.119 -21.634 1.00 39.88 84 ALA A N 1
ATOM 668 C CA . ALA A 1 84 ? 29.213 -2.038 -21.736 1.00 39.88 84 ALA A CA 1
ATOM 669 C C . ALA A 1 84 ? 30.186 -1.928 -20.556 1.00 39.88 84 ALA A C 1
ATOM 671 O O . ALA A 1 84 ? 29.928 -1.275 -19.546 1.00 39.88 84 ALA A O 1
ATOM 672 N N . ALA A 1 85 ? 31.422 -2.336 -20.831 1.00 43.44 85 ALA A N 1
ATOM 673 C CA . ALA A 1 85 ? 32.644 -1.655 -20.411 1.00 43.44 85 ALA A CA 1
ATOM 674 C C . ALA A 1 85 ? 32.707 -0.166 -20.861 1.00 43.44 85 ALA A C 1
ATOM 676 O O . ALA A 1 85 ? 33.771 0.334 -21.215 1.00 43.44 85 ALA A O 1
ATOM 677 N N . LEU A 1 86 ? 31.595 0.575 -20.903 1.00 44.59 86 LEU A N 1
ATOM 678 C CA . LEU A 1 86 ? 31.537 1.908 -21.498 1.00 44.59 86 LEU A CA 1
ATOM 679 C C . LEU A 1 86 ? 30.536 2.820 -20.777 1.00 44.59 86 LEU A C 1
ATOM 681 O O . LEU A 1 86 ? 29.325 2.724 -20.937 1.00 44.59 86 LEU A O 1
ATOM 685 N N . LYS A 1 87 ? 31.140 3.798 -20.092 1.00 39.94 87 LYS A N 1
ATOM 686 C CA . LYS A 1 87 ? 30.615 5.108 -19.675 1.00 39.94 87 LYS A CA 1
ATOM 687 C C . LYS A 1 87 ? 29.787 5.153 -18.389 1.00 39.94 87 LYS A C 1
ATOM 689 O O . LYS A 1 87 ? 28.565 5.204 -18.361 1.00 39.94 87 LYS A O 1
ATOM 694 N N . THR A 1 88 ? 30.557 5.309 -17.314 1.00 47.28 88 THR A N 1
ATOM 695 C CA . THR A 1 88 ? 30.327 6.251 -16.208 1.00 47.28 88 THR A CA 1
ATOM 696 C C . THR A 1 88 ? 29.361 7.394 -16.558 1.00 47.28 88 THR A C 1
ATOM 698 O O . THR A 1 88 ? 29.701 8.291 -17.329 1.00 47.28 88 THR A O 1
ATOM 701 N N . GLY A 1 89 ? 28.169 7.368 -15.959 1.00 47.19 89 GLY A N 1
ATOM 702 C CA . GLY A 1 89 ? 27.174 8.438 -16.077 1.00 47.19 89 GLY A CA 1
ATOM 703 C C . GLY A 1 89 ? 25.788 8.053 -15.550 1.00 47.19 89 GLY A C 1
ATOM 704 O O . GLY A 1 89 ? 24.791 8.379 -16.181 1.00 47.19 89 GLY A O 1
ATOM 705 N N . SER A 1 90 ? 25.688 7.301 -14.445 1.00 48.88 90 SER A N 1
ATOM 706 C CA . SER A 1 90 ? 24.415 6.683 -14.013 1.00 48.88 90 SER A CA 1
ATOM 707 C C . SER A 1 90 ? 23.790 7.281 -12.742 1.00 48.88 90 SER A C 1
ATOM 709 O O . SER A 1 90 ? 22.732 6.810 -12.321 1.00 48.88 90 SER A O 1
ATOM 711 N N . GLU A 1 91 ? 24.379 8.302 -12.118 1.00 44.47 91 GLU A N 1
ATOM 712 C CA . GLU A 1 91 ? 23.847 8.829 -10.848 1.00 44.47 91 GLU A CA 1
ATOM 713 C C . GLU A 1 91 ? 22.704 9.844 -11.040 1.00 44.47 91 GLU A C 1
ATOM 715 O O . GLU A 1 91 ? 21.762 9.852 -10.252 1.00 44.47 91 GLU A O 1
ATOM 720 N N . CYS A 1 92 ? 22.674 10.602 -12.145 1.00 41.56 92 CYS A N 1
ATOM 721 C CA . CYS A 1 92 ? 21.585 11.556 -12.429 1.00 41.56 92 CYS A CA 1
ATOM 722 C C . CYS A 1 92 ? 20.287 10.906 -12.960 1.00 41.56 92 CYS A C 1
ATOM 724 O O . CYS A 1 92 ? 19.224 11.521 -12.915 1.00 41.56 92 CYS A O 1
ATOM 726 N N . SER A 1 93 ? 20.344 9.665 -13.458 1.00 48.06 93 SER A N 1
ATOM 727 C CA . SER A 1 93 ? 19.183 8.960 -14.036 1.00 48.06 93 SER A CA 1
ATOM 728 C C . SER A 1 93 ? 18.275 8.330 -12.970 1.00 48.06 93 SER A C 1
ATOM 730 O O . SER A 1 93 ? 17.064 8.203 -13.163 1.00 48.06 93 SER A O 1
ATOM 732 N N . PHE A 1 94 ? 18.832 7.974 -11.809 1.00 46.00 94 PHE A N 1
ATOM 733 C CA . PHE A 1 94 ? 18.096 7.263 -10.763 1.00 46.00 94 PHE A CA 1
ATOM 734 C C . PHE A 1 94 ? 17.082 8.163 -10.038 1.00 46.00 94 PHE A C 1
ATOM 736 O O . PHE A 1 94 ? 15.939 7.765 -9.820 1.00 46.00 94 PHE A O 1
ATOM 743 N N . THR A 1 95 ? 17.450 9.411 -9.743 1.00 47.72 95 THR A N 1
ATOM 744 C CA . THR A 1 95 ? 16.536 10.414 -9.169 1.00 47.72 95 THR A CA 1
ATOM 745 C C . THR A 1 95 ? 15.475 10.868 -10.170 1.00 47.72 95 THR A C 1
ATOM 747 O O . THR A 1 95 ? 14.311 11.006 -9.801 1.00 47.72 95 THR A O 1
ATOM 750 N N . ALA A 1 96 ? 15.834 11.021 -11.448 1.00 45.84 96 ALA A N 1
ATOM 751 C CA . ALA A 1 96 ? 14.881 11.353 -12.507 1.00 45.84 96 ALA A CA 1
ATOM 752 C C . ALA A 1 96 ? 13.879 10.214 -12.781 1.00 45.84 96 ALA A C 1
ATOM 754 O O . ALA A 1 96 ? 12.708 10.480 -13.051 1.00 45.84 96 ALA A O 1
ATOM 755 N N . SER A 1 97 ? 14.315 8.955 -12.668 1.00 50.12 97 SER A N 1
ATOM 756 C CA . SER A 1 97 ? 13.444 7.779 -12.801 1.00 50.12 97 SER A CA 1
ATOM 757 C C . SER A 1 97 ? 12.500 7.639 -11.606 1.00 50.12 97 SER A C 1
ATOM 759 O O . SER A 1 97 ? 11.312 7.429 -11.827 1.00 50.12 97 SER A O 1
ATOM 761 N N . ARG A 1 98 ? 12.977 7.871 -10.367 1.00 51.69 98 ARG A N 1
ATOM 762 C CA . ARG A 1 98 ? 12.103 7.985 -9.181 1.00 51.69 98 ARG A CA 1
ATOM 763 C C . ARG A 1 98 ? 11.049 9.076 -9.375 1.00 51.69 98 ARG A C 1
ATOM 765 O O . ARG A 1 98 ? 9.883 8.815 -9.118 1.00 51.69 98 ARG A O 1
ATOM 772 N N . LEU A 1 99 ? 11.418 10.254 -9.892 1.00 49.69 99 LEU A N 1
ATOM 773 C CA . LEU A 1 99 ? 10.457 11.337 -10.142 1.00 49.69 99 LEU A CA 1
ATOM 774 C C . LEU A 1 99 ? 9.422 10.992 -11.223 1.00 49.69 99 LEU A C 1
ATOM 776 O O . LEU A 1 99 ? 8.243 11.254 -11.026 1.00 49.69 99 LEU A O 1
ATOM 780 N N . ARG A 1 100 ? 9.828 10.415 -12.362 1.00 51.31 100 ARG A N 1
ATOM 781 C CA . ARG A 1 100 ? 8.888 10.118 -13.462 1.00 51.31 100 ARG A CA 1
ATOM 782 C C . ARG A 1 100 ? 7.896 9.018 -13.108 1.00 51.31 100 ARG A C 1
ATOM 784 O O . ARG A 1 100 ? 6.724 9.132 -13.442 1.00 51.31 100 ARG A O 1
ATOM 791 N N . PHE A 1 101 ? 8.352 7.986 -12.411 1.00 51.00 101 PHE A N 1
ATOM 792 C CA . PHE A 1 101 ? 7.480 6.898 -11.988 1.00 51.00 101 PHE A CA 1
ATOM 793 C C . PHE A 1 101 ? 6.558 7.319 -10.823 1.00 51.00 101 PHE A C 1
ATOM 795 O O . PHE A 1 101 ? 5.399 6.922 -10.803 1.00 51.00 101 PHE A O 1
ATOM 802 N N . LEU A 1 102 ? 7.024 8.186 -9.910 1.00 50.34 102 LEU A N 1
ATOM 803 C CA . LEU A 1 102 ? 6.192 8.787 -8.857 1.00 50.34 102 LEU A CA 1
ATOM 804 C C . LEU A 1 102 ? 5.103 9.705 -9.447 1.00 50.34 102 LEU A C 1
ATOM 806 O O . LEU A 1 102 ? 3.958 9.669 -9.008 1.00 50.34 102 LEU A O 1
ATOM 810 N N . VAL A 1 103 ? 5.427 10.492 -10.482 1.00 47.81 103 VAL A N 1
ATOM 811 C CA . VAL A 1 103 ? 4.466 11.386 -11.157 1.00 47.81 103 VAL A CA 1
ATOM 812 C C . VAL A 1 103 ? 3.356 10.613 -11.880 1.00 47.81 103 VAL A C 1
ATOM 814 O O . VAL A 1 103 ? 2.214 11.061 -11.860 1.00 47.81 103 VAL A O 1
ATOM 817 N N . CYS A 1 104 ? 3.641 9.438 -12.453 1.00 47.88 104 CYS A N 1
ATOM 818 C CA . CYS A 1 104 ? 2.601 8.572 -13.029 1.00 47.88 104 CYS A CA 1
ATOM 819 C C . CYS A 1 104 ? 1.621 8.010 -11.984 1.00 47.88 104 CYS A C 1
ATOM 821 O O . CYS A 1 104 ? 0.517 7.628 -12.348 1.00 47.88 104 CYS A O 1
ATOM 823 N N . PHE A 1 105 ? 2.002 7.979 -10.705 1.00 46.44 105 PHE A N 1
ATOM 824 C CA . PHE A 1 105 ? 1.205 7.387 -9.629 1.00 46.44 105 PHE A CA 1
ATOM 825 C C . PHE A 1 105 ? 0.490 8.392 -8.735 1.00 46.44 105 PHE A C 1
ATOM 827 O O . PHE A 1 105 ? -0.540 8.064 -8.165 1.00 46.44 105 PHE A O 1
ATOM 834 N N . CYS A 1 106 ? 1.008 9.612 -8.590 1.00 42.62 106 CYS A N 1
ATOM 835 C CA . CYS A 1 106 ? 0.327 10.661 -7.825 1.00 42.62 106 CYS A CA 1
ATOM 836 C C . CYS A 1 106 ? -0.862 11.295 -8.578 1.00 42.62 106 CYS A C 1
ATOM 838 O O . CYS A 1 106 ? -1.524 12.166 -8.020 1.00 42.62 106 CYS A O 1
ATOM 840 N N . LEU A 1 107 ? -1.106 10.902 -9.835 1.00 38.34 107 LEU A N 1
ATOM 841 C CA . LEU A 1 107 ? -2.185 11.406 -10.696 1.00 38.34 107 LEU A CA 1
ATOM 842 C C . LEU A 1 107 ? -3.282 10.364 -10.999 1.00 38.34 107 LEU A C 1
ATOM 844 O O . LEU A 1 107 ? -4.188 10.673 -11.773 1.00 38.34 107 LEU A O 1
ATOM 848 N N . ALA A 1 108 ? -3.209 9.170 -10.403 1.00 35.31 108 ALA A N 1
ATOM 849 C CA . ALA A 1 108 ? -4.238 8.127 -10.467 1.00 35.31 108 ALA A CA 1
ATOM 850 C C . ALA A 1 108 ? -4.878 7.934 -9.086 1.00 35.31 108 ALA A C 1
ATOM 852 O O . ALA A 1 108 ? -6.116 7.766 -9.037 1.00 35.31 108 ALA A O 1
#

Sequence (108 aa):
MSLDENFVNAIYDELFEENFNRYKEILNQPIDHGKDSFARARNALALLDETERSQVINFFKVIMFDSASVVLGSVRKVAALGDAALKTGSECSFTASRLRFLVCFCLA

pLDDT: mean 76.72, std 21.05, range [35.31, 97.56]

Secondary structure (DSSP, 8-state):
--HHHHHHHHHHIIIIIIIHHHHHHHHHS------SHHHHHHHHHTTS-HHHHHHHHHHHHHHHHHHHHHHHHHHHHHHHHHH-S-----HHHHHHHHHHHHHHHTT-